Protein AF-A0A9D7XC35-F1 (afdb_monomer_lite)

pLDDT: mean 87.26, std 17.94, range [35.0, 98.69]

Foldseek 3Di:
DDDDDDDDDDDDDDDPDPPPPPPPDPPDDALCQQQVADHQQDDPAQLPPVAFDDDFVSQVSQASNQQQDCDDPRKGKGKDPDDKDKARDFDQDDPVDDDPQFDNVGTKIKMWAWIKIKIFHTFDDDPVGGLAQQGIKIKIQGTWIWIWGAGPVSGIHTHIDHPCIDDIDGRHGYYD

Radius of gyration: 28.06 Å; chains: 1; bounding box: 45×104×48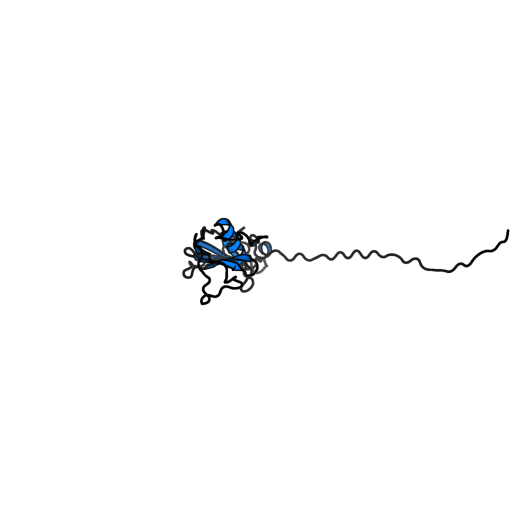 Å

Structure (mmCIF, N/CA/C/O backbone):
data_AF-A0A9D7XC35-F1
#
_entry.id   AF-A0A9D7XC35-F1
#
loop_
_atom_site.group_PDB
_atom_site.id
_atom_site.type_symbol
_atom_site.label_atom_id
_atom_site.label_alt_id
_atom_site.label_comp_id
_atom_site.label_asym_id
_atom_site.label_entity_id
_atom_site.label_seq_id
_atom_site.pdbx_PDB_ins_code
_atom_site.Cartn_x
_atom_site.Cartn_y
_atom_site.Cartn_z
_atom_site.occupancy
_atom_site.B_iso_or_equiv
_atom_site.auth_seq_id
_atom_site.auth_comp_id
_atom_site.auth_asym_id
_atom_site.auth_atom_id
_atom_site.pdbx_PDB_model_num
ATOM 1 N N . MET A 1 1 ? -20.741 87.479 -18.396 1.00 35.00 1 MET A N 1
ATOM 2 C CA . MET A 1 1 ? -19.984 88.749 -18.308 1.00 35.00 1 MET A CA 1
ATOM 3 C C . MET A 1 1 ? -18.678 88.452 -17.565 1.00 35.00 1 MET A C 1
ATOM 5 O O . MET A 1 1 ? -18.777 87.888 -16.488 1.00 35.00 1 MET A O 1
ATOM 9 N N . ARG A 1 2 ? -17.513 88.785 -18.167 1.00 36.88 2 ARG A N 1
ATOM 10 C CA . ARG A 1 2 ? -16.100 88.517 -17.751 1.00 36.88 2 ARG A CA 1
ATOM 11 C C . ARG A 1 2 ? -15.678 87.030 -17.781 1.00 36.88 2 ARG A C 1
ATOM 13 O O . ARG A 1 2 ? -16.257 86.231 -17.069 1.00 36.88 2 ARG A O 1
ATOM 20 N N . ILE A 1 3 ? -14.892 86.538 -18.751 1.00 37.41 3 ILE A N 1
ATOM 21 C CA . ILE A 1 3 ? -13.493 86.801 -19.185 1.00 37.41 3 ILE A CA 1
ATOM 22 C C . ILE A 1 3 ? -12.444 86.064 -18.322 1.00 37.41 3 ILE A C 1
ATOM 24 O O . ILE A 1 3 ? -12.382 86.270 -17.119 1.00 37.41 3 ILE A O 1
ATOM 28 N N . GLN A 1 4 ? -11.580 85.330 -19.045 1.00 36.59 4 GLN A N 1
ATOM 29 C CA . GLN A 1 4 ? -10.144 85.037 -18.851 1.00 36.59 4 GLN A CA 1
ATOM 30 C 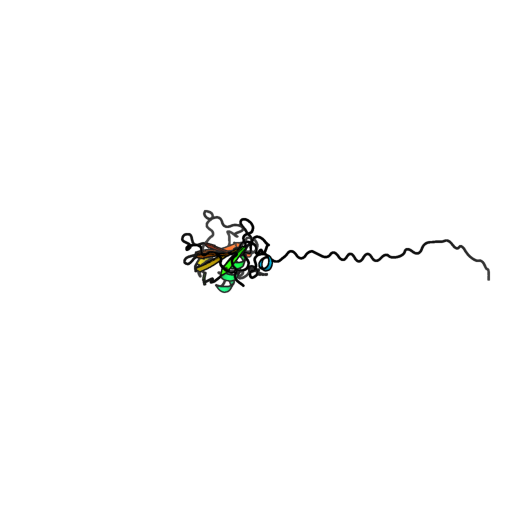C . GLN A 1 4 ? -9.681 83.587 -18.599 1.00 36.59 4 GLN A C 1
ATOM 32 O O . GLN A 1 4 ? -10.180 82.858 -17.756 1.00 36.59 4 GLN A O 1
ATOM 37 N N . ARG A 1 5 ? -8.713 83.227 -19.459 1.00 40.16 5 ARG A N 1
ATOM 38 C CA . ARG A 1 5 ? -8.031 81.954 -19.751 1.00 40.16 5 ARG A CA 1
ATOM 39 C C . ARG A 1 5 ? -6.819 81.721 -18.792 1.00 40.16 5 ARG A C 1
ATOM 41 O O . ARG A 1 5 ? -6.722 82.423 -17.796 1.00 40.16 5 ARG A O 1
ATOM 48 N N . PRO A 1 6 ? -5.808 80.894 -19.142 1.00 55.41 6 PRO A N 1
ATOM 49 C CA . PRO A 1 6 ? -5.633 79.481 -18.799 1.00 55.41 6 PRO A CA 1
ATOM 50 C C . PRO A 1 6 ? -4.345 79.245 -17.967 1.00 55.41 6 PRO A C 1
ATOM 52 O O . PRO A 1 6 ? -3.517 80.138 -17.819 1.00 55.41 6 PRO A O 1
ATOM 55 N N . ALA A 1 7 ? -4.100 78.018 -17.511 1.00 41.22 7 ALA A N 1
ATOM 56 C CA . ALA A 1 7 ? -2.742 77.578 -17.186 1.00 41.22 7 ALA A CA 1
ATOM 57 C C . ALA A 1 7 ? -2.574 76.114 -17.598 1.00 41.22 7 ALA A C 1
ATOM 59 O O . ALA A 1 7 ? -3.180 75.210 -17.030 1.00 41.22 7 ALA A O 1
ATOM 60 N N . VAL A 1 8 ? -1.782 75.923 -18.649 1.00 50.69 8 VAL A N 1
ATOM 61 C CA . VAL A 1 8 ? -1.263 74.639 -19.112 1.00 50.69 8 VAL A CA 1
ATOM 62 C C . VAL A 1 8 ? -0.073 74.272 -18.227 1.00 50.69 8 VAL A C 1
ATOM 64 O O . VAL A 1 8 ? 0.823 75.089 -18.046 1.00 50.69 8 VAL A O 1
ATOM 67 N N . CYS A 1 9 ? -0.046 73.041 -17.728 1.00 36.38 9 CYS A N 1
ATOM 68 C CA . CYS A 1 9 ? 1.167 72.331 -17.319 1.00 36.38 9 CYS A CA 1
ATOM 69 C C . CYS A 1 9 ? 0.850 70.844 -17.560 1.00 36.38 9 CYS A C 1
ATOM 71 O O . CYS A 1 9 ? -0.107 70.335 -16.988 1.00 36.38 9 CYS A O 1
ATOM 73 N N . SER A 1 10 ? 1.394 70.225 -18.617 1.00 44.09 10 SER A N 1
ATOM 74 C CA . SER A 1 10 ? 2.612 69.390 -18.542 1.00 44.09 10 SER A CA 1
ATOM 75 C C . SER A 1 10 ? 2.422 68.232 -17.550 1.00 44.09 10 SER A C 1
ATOM 77 O O . SER A 1 10 ? 2.104 68.472 -16.399 1.00 44.09 10 SER A O 1
ATOM 79 N N . LEU A 1 11 ? 2.623 66.951 -17.851 1.00 39.41 11 LEU A N 1
ATOM 80 C CA . LEU A 1 11 ? 3.492 66.265 -18.803 1.00 39.41 11 LEU A CA 1
ATOM 81 C C . LEU A 1 11 ? 3.212 64.750 -18.623 1.00 39.41 11 LEU A C 1
ATOM 83 O O . LEU A 1 11 ? 2.738 64.338 -17.568 1.00 39.41 11 LEU A O 1
ATOM 87 N N . LEU A 1 12 ? 3.632 63.947 -19.605 1.00 47.06 12 LEU A N 1
ATOM 88 C CA . LEU A 1 12 ? 3.982 62.517 -19.494 1.00 47.06 12 LEU A CA 1
ATOM 89 C C . LEU A 1 12 ? 2.828 61.504 -19.410 1.00 47.06 12 LEU A C 1
ATOM 91 O O . LEU A 1 12 ? 2.394 61.069 -18.347 1.00 47.06 12 LEU A O 1
ATOM 95 N N . GLY A 1 13 ? 2.433 61.026 -20.593 1.00 44.50 13 GLY A N 1
ATOM 96 C CA . GLY A 1 13 ? 1.793 59.726 -20.744 1.00 44.50 13 GLY A CA 1
ATOM 97 C C . GLY A 1 13 ? 2.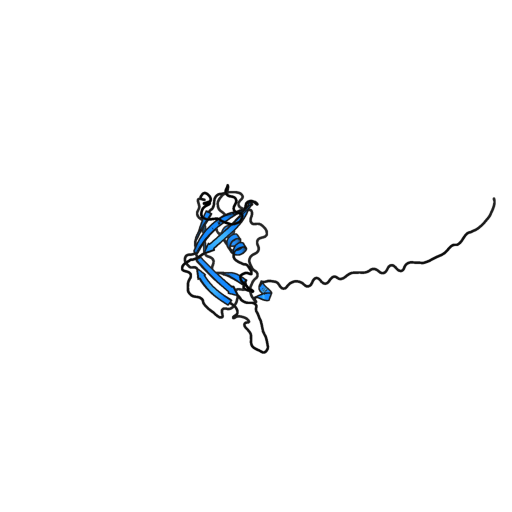762 58.611 -20.348 1.00 44.50 13 GLY A C 1
ATOM 98 O O . GLY A 1 13 ? 3.809 58.438 -20.971 1.00 44.50 13 GLY A O 1
ATOM 99 N N . LEU A 1 14 ? 2.407 57.858 -19.307 1.00 44.78 14 LEU A N 1
ATOM 100 C CA . LEU A 1 14 ? 3.035 56.579 -19.002 1.00 44.78 14 LEU A CA 1
ATOM 101 C C . LEU A 1 14 ? 2.530 55.526 -19.998 1.00 44.78 14 LEU A C 1
ATOM 103 O O . LEU A 1 14 ? 1.343 55.201 -20.024 1.00 44.78 14 LEU A O 1
ATOM 107 N N . CYS A 1 15 ? 3.449 54.961 -20.782 1.00 41.91 15 CYS A N 1
ATOM 108 C CA . CYS A 1 15 ? 3.265 53.666 -21.431 1.00 41.91 15 CYS A CA 1
ATOM 109 C C . CYS A 1 15 ? 2.984 52.604 -20.358 1.00 41.91 15 CYS A C 1
ATOM 111 O O . CYS A 1 15 ? 3.880 52.236 -19.598 1.00 41.91 15 CYS A O 1
ATOM 113 N N . ALA A 1 16 ? 1.757 52.090 -20.307 1.00 48.81 16 ALA A N 1
ATOM 114 C CA . ALA A 1 16 ? 1.436 50.897 -19.537 1.00 48.81 16 ALA A CA 1
ATOM 115 C C . ALA A 1 16 ? 2.013 49.666 -20.260 1.00 48.81 16 ALA A C 1
ATOM 117 O O . ALA A 1 16 ? 1.400 49.114 -21.171 1.00 48.81 16 ALA A O 1
ATOM 118 N N . LEU A 1 17 ? 3.222 49.253 -19.874 1.00 50.34 17 LEU A N 1
ATOM 119 C CA . LEU A 1 17 ? 3.772 47.942 -20.215 1.00 50.34 17 LEU A CA 1
ATOM 120 C C . LEU A 1 17 ? 3.027 46.885 -19.392 1.00 50.34 17 LEU A C 1
ATOM 122 O O . LEU A 1 17 ? 3.293 46.702 -18.205 1.00 50.34 17 LEU A O 1
ATOM 126 N N . ALA A 1 18 ? 2.075 46.201 -20.024 1.00 52.66 18 ALA A N 1
ATOM 127 C CA . ALA A 1 18 ? 1.474 44.997 -19.473 1.00 52.66 18 ALA A CA 1
ATOM 128 C C . ALA A 1 18 ? 2.535 43.883 -19.443 1.00 52.66 18 ALA A C 1
ATOM 130 O O . ALA A 1 18 ? 2.824 43.247 -20.454 1.00 52.66 18 ALA A O 1
ATOM 131 N N . LEU A 1 19 ? 3.142 43.668 -18.277 1.00 51.78 19 LEU A N 1
ATOM 132 C CA . LEU A 1 19 ? 3.976 42.502 -17.995 1.00 51.78 19 LEU A CA 1
ATOM 133 C C . LEU A 1 19 ? 3.061 41.286 -17.805 1.00 51.78 19 LEU A C 1
ATOM 135 O O . LEU A 1 19 ? 2.628 40.984 -16.697 1.00 51.78 19 LEU A O 1
ATOM 139 N N . THR A 1 20 ? 2.748 40.575 -18.887 1.00 55.75 20 THR A N 1
ATOM 140 C CA . THR A 1 20 ? 2.222 39.209 -18.786 1.00 55.75 20 THR A CA 1
ATOM 141 C C . THR A 1 20 ? 3.375 38.277 -18.436 1.00 55.75 20 THR A C 1
ATOM 143 O O . THR A 1 20 ? 4.114 37.822 -19.309 1.00 55.75 20 THR A O 1
ATOM 146 N N . SER A 1 21 ? 3.560 38.010 -17.147 1.00 53.38 21 SER A N 1
ATOM 147 C CA . SER A 1 21 ? 4.470 36.972 -16.669 1.00 53.38 21 SER A CA 1
ATOM 148 C C . SER A 1 21 ? 3.883 35.594 -16.997 1.00 53.38 21 SER A C 1
ATOM 150 O O . SER A 1 21 ? 3.091 35.055 -16.227 1.00 53.38 21 SER A O 1
ATOM 152 N N . LEU A 1 22 ? 4.257 35.005 -18.138 1.00 54.75 22 LEU A N 1
ATOM 153 C CA . LEU A 1 22 ? 4.104 33.563 -18.351 1.00 54.75 22 LEU A CA 1
ATOM 154 C C . LEU A 1 22 ? 5.162 32.852 -17.499 1.00 54.75 22 LEU A C 1
ATOM 156 O O . LEU A 1 22 ? 6.280 32.603 -17.944 1.00 54.75 22 LEU A O 1
ATOM 160 N N . ALA A 1 23 ? 4.818 32.542 -16.252 1.00 53.91 23 ALA A N 1
ATOM 161 C CA . ALA A 1 23 ? 5.549 31.539 -15.497 1.00 53.91 23 ALA A CA 1
ATOM 162 C C . ALA A 1 23 ? 5.176 30.166 -16.075 1.00 53.91 23 ALA A C 1
ATOM 164 O O . ALA A 1 23 ? 4.116 29.620 -15.773 1.00 53.91 23 ALA A O 1
ATOM 165 N N . ALA A 1 24 ? 6.028 29.623 -16.945 1.00 54.50 24 ALA A N 1
ATOM 166 C CA . ALA A 1 24 ? 5.975 28.212 -17.292 1.00 54.50 24 ALA A CA 1
ATOM 167 C C . ALA A 1 24 ? 6.357 27.419 -16.035 1.00 54.50 24 ALA A C 1
ATOM 169 O O . ALA A 1 24 ? 7.533 27.308 -15.693 1.00 54.50 24 ALA A O 1
ATOM 170 N N . ALA A 1 25 ? 5.363 26.915 -15.304 1.00 54.91 25 ALA A N 1
ATOM 171 C CA . ALA A 1 25 ? 5.614 25.903 -14.294 1.00 54.91 25 ALA A CA 1
ATOM 172 C C . ALA A 1 25 ? 6.153 24.667 -15.025 1.00 54.91 25 ALA A C 1
ATOM 174 O O . ALA A 1 25 ? 5.434 24.056 -15.815 1.00 54.91 25 ALA A O 1
ATOM 175 N N . ALA A 1 26 ? 7.423 24.324 -14.801 1.00 52.75 26 ALA A N 1
ATOM 176 C CA . ALA A 1 26 ? 7.928 23.008 -15.157 1.00 52.75 26 ALA A CA 1
ATOM 177 C C . ALA A 1 26 ? 7.045 21.990 -14.426 1.00 52.75 26 ALA A C 1
ATOM 179 O O . ALA A 1 26 ? 7.043 21.935 -13.196 1.00 52.75 26 ALA A O 1
ATOM 180 N N . GLN A 1 27 ? 6.223 21.255 -15.172 1.00 56.62 27 GLN A N 1
ATOM 181 C CA . GLN A 1 27 ? 5.453 20.156 -14.612 1.00 56.62 27 GLN A CA 1
ATOM 182 C C . GLN A 1 27 ? 6.477 19.108 -14.185 1.00 56.62 27 GLN A C 1
ATOM 184 O O . GLN A 1 27 ? 7.218 18.596 -15.022 1.00 56.62 27 GLN A O 1
ATOM 189 N N . ALA A 1 28 ? 6.585 18.858 -12.879 1.00 69.69 28 ALA A N 1
ATOM 190 C CA . ALA A 1 28 ? 7.359 17.726 -12.400 1.00 69.69 28 ALA A CA 1
ATOM 191 C C . ALA A 1 28 ? 6.800 16.467 -13.072 1.00 69.69 28 ALA A C 1
ATOM 193 O O . ALA A 1 28 ? 5.583 16.273 -13.104 1.00 69.69 28 ALA A O 1
ATOM 194 N N . GLU A 1 29 ? 7.685 15.660 -13.649 1.00 83.50 29 GLU A N 1
ATOM 195 C CA . GLU A 1 29 ? 7.311 14.387 -14.250 1.00 83.50 29 GLU A CA 1
ATOM 196 C C . GLU A 1 29 ? 6.600 13.519 -13.202 1.00 83.50 29 GLU A C 1
ATOM 198 O O . GLU A 1 29 ? 7.010 13.475 -12.037 1.00 83.50 29 GLU A O 1
ATOM 203 N N . SER A 1 30 ? 5.495 12.882 -13.595 1.00 92.44 30 SER A N 1
ATOM 204 C CA . SER A 1 30 ? 4.725 12.034 -12.690 1.00 92.44 30 SER A CA 1
ATOM 205 C C . SER A 1 30 ? 5.512 10.774 -12.315 1.00 92.44 30 SER A C 1
ATOM 207 O O . SER A 1 30 ? 6.478 10.401 -12.987 1.00 92.44 30 SER A O 1
ATOM 209 N N . LEU A 1 31 ? 5.124 10.104 -11.224 1.00 93.81 31 LEU A N 1
ATOM 210 C CA . LEU A 1 31 ? 5.843 8.905 -10.788 1.00 93.81 31 LEU A CA 1
ATOM 211 C C . LEU A 1 31 ? 5.689 7.781 -11.816 1.00 93.81 31 LEU A C 1
ATOM 213 O O . LEU A 1 31 ? 6.675 7.136 -12.154 1.00 93.81 31 LEU A O 1
ATOM 217 N N . GLY A 1 32 ? 4.501 7.589 -12.384 1.00 94.75 32 GLY A N 1
ATOM 218 C CA . GLY A 1 32 ? 4.302 6.610 -13.452 1.00 94.75 32 GLY A CA 1
ATOM 219 C C . GLY A 1 32 ? 5.242 6.843 -14.637 1.00 94.75 32 GLY A C 1
ATOM 220 O O . GLY A 1 32 ? 5.948 5.927 -15.054 1.00 94.75 32 GLY A O 1
ATOM 221 N N . ALA A 1 33 ? 5.357 8.087 -15.112 1.00 95.12 33 ALA A N 1
ATOM 222 C CA . ALA A 1 33 ? 6.256 8.433 -16.215 1.00 95.12 33 ALA A CA 1
ATOM 223 C C . ALA A 1 33 ? 7.736 8.168 -15.874 1.00 95.12 33 ALA A C 1
ATOM 225 O O . ALA A 1 33 ? 8.409 7.433 -16.600 1.00 95.12 33 ALA A O 1
ATOM 226 N N . LYS A 1 34 ? 8.201 8.640 -14.708 1.00 94.88 34 LYS A N 1
ATOM 227 C CA . LYS A 1 34 ? 9.586 8.457 -14.236 1.00 94.88 34 LYS A CA 1
ATOM 228 C C . L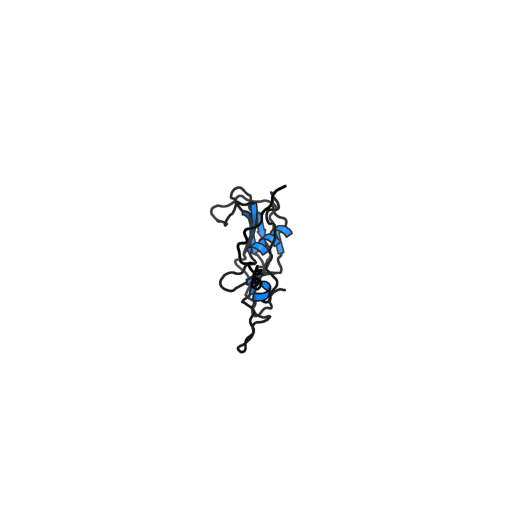YS A 1 34 ? 10.011 6.985 -14.156 1.00 94.88 34 LYS A C 1
ATOM 230 O O . LYS A 1 34 ? 11.188 6.662 -14.337 1.00 94.88 34 LYS A O 1
ATOM 235 N N . TYR A 1 35 ? 9.078 6.093 -13.836 1.00 96.00 35 TYR A N 1
ATOM 236 C CA . TYR A 1 35 ? 9.339 4.666 -13.630 1.00 96.00 35 TYR A CA 1
ATOM 237 C C . TYR A 1 35 ? 8.836 3.777 -14.779 1.00 96.00 35 TYR A C 1
ATOM 239 O O . TYR A 1 35 ? 9.049 2.565 -14.739 1.00 96.00 35 TYR A O 1
ATOM 247 N N . GLY A 1 36 ? 8.212 4.347 -15.815 1.00 95.56 36 GLY A N 1
ATOM 248 C CA . GLY A 1 36 ? 7.610 3.588 -16.915 1.00 95.56 36 GLY A CA 1
ATOM 249 C C . GLY A 1 36 ? 6.445 2.692 -16.475 1.00 95.56 36 GLY A C 1
ATOM 250 O O . GLY A 1 36 ? 6.253 1.625 -17.056 1.00 95.56 36 GLY A O 1
ATOM 251 N N . SER A 1 37 ? 5.711 3.091 -15.435 1.00 96.69 37 SER A N 1
ATOM 252 C CA . SER A 1 37 ? 4.621 2.337 -14.807 1.00 96.69 37 SER A CA 1
ATOM 253 C C . SER A 1 37 ? 3.308 3.120 -14.803 1.00 96.69 37 SER A C 1
ATOM 255 O O . SER A 1 37 ? 3.266 4.307 -15.134 1.00 96.69 37 SER A O 1
ATOM 257 N N . ARG A 1 38 ? 2.234 2.494 -14.317 1.00 96.75 38 ARG A N 1
ATOM 258 C CA . ARG A 1 38 ? 1.063 3.235 -13.838 1.00 96.75 38 ARG A CA 1
ATOM 259 C C . ARG A 1 38 ? 1.412 4.154 -12.674 1.00 96.75 38 ARG A C 1
ATOM 261 O O . ARG A 1 38 ? 2.408 3.954 -11.969 1.00 96.75 38 ARG A O 1
ATOM 268 N N . GLU A 1 39 ? 0.536 5.123 -12.431 1.00 96.12 39 GLU A N 1
ATOM 269 C CA . GLU A 1 39 ? 0.616 5.943 -11.230 1.00 96.12 39 GLU A CA 1
ATOM 270 C C . GLU A 1 39 ? 0.310 5.119 -9.971 1.00 96.12 39 GLU A C 1
ATOM 272 O O . GLU A 1 39 ? -0.550 4.225 -9.984 1.00 96.12 39 GLU A O 1
ATOM 277 N N . PRO A 1 40 ? 0.965 5.450 -8.849 1.00 95.81 40 PRO A N 1
ATOM 278 C CA . PRO A 1 40 ? 0.530 4.998 -7.544 1.00 95.81 40 PRO A CA 1
ATOM 279 C C . PRO A 1 40 ? -0.911 5.404 -7.257 1.00 95.81 40 PRO A C 1
ATOM 281 O O . PRO A 1 40 ? -1.366 6.492 -7.614 1.00 95.81 40 PRO A O 1
ATOM 284 N N . THR A 1 41 ? -1.606 4.565 -6.511 1.00 94.75 41 THR A N 1
ATOM 285 C CA . THR A 1 41 ? -2.970 4.823 -6.075 1.00 94.75 41 THR A CA 1
ATOM 286 C C . THR A 1 41 ? -2.987 6.043 -5.160 1.00 94.75 41 THR A C 1
ATOM 288 O O . THR A 1 41 ? -2.278 6.121 -4.149 1.00 94.75 41 THR A O 1
ATOM 291 N N . ARG A 1 42 ? -3.819 7.020 -5.517 1.00 88.56 42 ARG A N 1
ATOM 292 C CA . ARG A 1 42 ? -4.087 8.223 -4.728 1.00 88.56 42 ARG A CA 1
ATOM 293 C C . ARG A 1 42 ? -5.597 8.334 -4.559 1.00 88.56 42 ARG A C 1
ATOM 295 O O . ARG A 1 42 ? -6.315 8.561 -5.524 1.00 88.56 42 ARG A O 1
ATOM 302 N N . CYS A 1 43 ? -6.078 8.146 -3.334 1.00 77.75 43 CYS A N 1
ATOM 303 C CA . CYS A 1 43 ? -7.479 8.388 -2.990 1.00 77.75 43 CYS A CA 1
ATOM 304 C C . CYS A 1 43 ? -7.626 9.821 -2.472 1.00 77.75 43 CYS A C 1
ATOM 306 O O . CYS A 1 43 ? -6.786 10.264 -1.687 1.00 77.75 43 CYS A O 1
ATOM 308 N N . ALA A 1 44 ? -8.676 10.528 -2.904 1.00 72.25 44 ALA A N 1
ATOM 309 C CA . ALA A 1 44 ? -8.966 11.884 -2.434 1.00 72.25 44 ALA A CA 1
ATOM 310 C C . ALA A 1 44 ? -9.522 11.900 -1.001 1.00 72.25 44 ALA A C 1
ATOM 312 O O . ALA A 1 44 ? -9.259 12.844 -0.264 1.00 72.25 44 ALA A O 1
ATOM 313 N N . ASP A 1 45 ? -10.243 10.847 -0.609 1.00 87.25 45 ASP A N 1
ATOM 314 C CA . ASP A 1 45 ? -10.834 10.702 0.718 1.00 87.25 45 ASP A CA 1
ATOM 315 C C . ASP A 1 45 ? -10.510 9.319 1.290 1.00 87.25 45 ASP A C 1
ATOM 317 O O . ASP A 1 45 ? -10.641 8.291 0.615 1.00 87.25 45 ASP A O 1
ATOM 321 N N . THR A 1 46 ? -10.048 9.312 2.534 1.00 93.62 46 THR A N 1
ATOM 322 C CA . THR A 1 46 ? -9.760 8.108 3.309 1.00 93.62 46 THR A CA 1
ATOM 323 C C . THR A 1 46 ? -10.451 8.113 4.661 1.00 93.62 46 THR A C 1
ATOM 325 O O . THR A 1 46 ? -10.055 7.358 5.530 1.00 93.62 46 THR A O 1
ATOM 328 N N . SER A 1 47 ? -11.457 8.954 4.879 1.00 95.12 47 SER A N 1
ATOM 329 C CA . SER A 1 47 ? -12.102 9.108 6.187 1.00 95.12 47 SER A CA 1
ATOM 330 C C . SER A 1 47 ? -13.198 8.069 6.468 1.00 95.12 47 SER A C 1
ATOM 332 O O . SER A 1 47 ? -13.510 7.768 7.632 1.00 95.12 47 SER A O 1
ATOM 334 N N . ASP A 1 48 ? -13.743 7.472 5.406 1.00 95.19 48 ASP A N 1
ATOM 335 C CA . ASP A 1 48 ? -14.816 6.488 5.481 1.00 95.19 48 ASP A CA 1
ATOM 336 C C . ASP A 1 48 ? -14.326 5.044 5.691 1.00 95.19 48 ASP A C 1
ATOM 338 O O . ASP A 1 48 ? -13.292 4.646 5.172 1.00 95.19 48 ASP A O 1
ATOM 342 N N . PRO A 1 49 ? -15.081 4.206 6.416 1.00 95.25 49 PRO A N 1
ATOM 343 C CA . PRO A 1 49 ? -16.273 4.567 7.166 1.00 95.25 49 PRO A CA 1
ATOM 344 C C . PRO A 1 49 ? -15.916 5.349 8.439 1.00 95.25 49 PRO A C 1
ATOM 346 O O . PRO A 1 49 ? -14.856 5.163 9.050 1.00 95.25 49 PRO A O 1
ATOM 349 N N . ALA A 1 50 ? -16.836 6.211 8.881 1.00 93.88 50 ALA A N 1
ATOM 350 C CA . ALA A 1 50 ? -16.694 6.953 10.132 1.00 93.88 50 ALA A CA 1
ATOM 351 C C . ALA A 1 50 ? -16.513 6.024 11.351 1.00 93.88 50 ALA A C 1
ATOM 353 O O . ALA A 1 50 ? -15.736 6.341 12.254 1.00 93.88 50 ALA A O 1
ATOM 354 N N . SER A 1 51 ? -17.180 4.868 11.349 1.00 90.62 51 SER A N 1
ATOM 355 C CA . SER A 1 51 ? -17.113 3.843 12.390 1.00 90.62 51 SER A CA 1
ATOM 356 C C . SER A 1 51 ? -17.205 2.437 11.792 1.00 90.62 51 SER A C 1
ATOM 358 O O . SER A 1 51 ? -17.728 2.242 10.697 1.00 90.62 51 SER A O 1
ATOM 360 N N . GLY A 1 52 ? -16.714 1.442 12.533 1.00 94.31 52 GLY A N 1
ATOM 361 C CA . GLY A 1 52 ? -16.672 0.057 12.063 1.00 94.31 52 GLY A CA 1
ATOM 362 C C . GLY A 1 52 ? -15.487 -0.233 11.139 1.00 94.31 52 GLY A C 1
ATOM 363 O O . GLY A 1 52 ? -14.604 0.601 10.958 1.00 94.31 52 GLY A O 1
ATOM 364 N N . ALA A 1 53 ? -15.447 -1.462 10.622 1.00 96.44 53 ALA A N 1
ATOM 365 C CA . ALA A 1 53 ? -14.389 -1.905 9.720 1.00 96.44 53 ALA A CA 1
ATOM 366 C C . ALA A 1 53 ? -14.569 -1.272 8.332 1.00 96.44 53 ALA A C 1
ATOM 368 O O . ALA A 1 53 ? -15.711 -1.219 7.864 1.00 96.44 53 ALA A O 1
ATOM 369 N N . PRO A 1 54 ? -13.488 -0.874 7.634 1.00 97.25 54 PRO A N 1
ATOM 370 C CA . PRO A 1 54 ? -13.576 -0.611 6.203 1.00 97.25 54 PRO A CA 1
ATOM 371 C C . PRO A 1 54 ? -14.012 -1.878 5.452 1.00 97.25 54 PRO A C 1
ATOM 373 O O . PRO A 1 54 ? -13.691 -2.999 5.861 1.00 97.25 54 PRO A O 1
ATOM 376 N N . SER A 1 55 ? -14.732 -1.706 4.340 1.00 97.62 55 SER A N 1
ATOM 377 C CA . SER A 1 55 ? -14.997 -2.803 3.405 1.00 97.62 55 SER A CA 1
ATOM 378 C C . SER A 1 55 ? -13.686 -3.338 2.817 1.00 97.62 55 SER A C 1
ATOM 380 O O . SER A 1 55 ? -12.638 -2.695 2.913 1.00 97.62 55 SER A O 1
ATOM 382 N N . VAL A 1 56 ? -13.731 -4.511 2.182 1.00 98.06 56 VAL A N 1
ATOM 383 C CA . VAL A 1 56 ? -12.552 -5.071 1.502 1.00 98.06 56 VAL A CA 1
ATOM 384 C C . VAL A 1 56 ? -12.045 -4.103 0.430 1.00 98.06 56 VAL A C 1
ATOM 386 O O . VAL A 1 56 ? -10.851 -3.835 0.362 1.00 98.06 56 VAL A O 1
ATOM 389 N N . GLU A 1 57 ? -12.948 -3.502 -0.341 1.00 96.56 57 GLU A N 1
ATOM 390 C CA . GLU A 1 57 ? -12.623 -2.537 -1.392 1.00 96.56 57 GLU A CA 1
ATOM 391 C C . GLU A 1 57 ? -11.978 -1.273 -0.814 1.00 96.56 57 GLU A C 1
ATOM 393 O O . GLU A 1 57 ? -10.951 -0.821 -1.321 1.00 96.56 57 GLU A O 1
ATOM 398 N N . GLN A 1 58 ? -12.536 -0.728 0.272 1.00 96.88 58 GLN A N 1
ATOM 399 C CA . GLN A 1 58 ? -11.966 0.432 0.966 1.00 96.88 58 GLN A CA 1
ATOM 400 C C . GLN A 1 58 ? -10.570 0.115 1.512 1.00 96.88 58 GLN A C 1
ATOM 402 O O . GLN A 1 58 ? -9.614 0.844 1.250 1.00 96.88 58 GLN A O 1
ATOM 407 N N . ALA A 1 59 ? -10.424 -1.012 2.209 1.00 97.56 59 ALA A N 1
ATOM 408 C CA . ALA A 1 59 ? -9.154 -1.435 2.783 1.00 97.56 59 ALA A CA 1
ATOM 409 C C . ALA A 1 59 ? -8.083 -1.684 1.707 1.00 97.56 59 ALA A C 1
ATOM 411 O O . ALA A 1 59 ? -6.931 -1.304 1.906 1.00 97.56 59 ALA A O 1
ATOM 412 N N . SER A 1 60 ? -8.448 -2.239 0.545 1.00 97.50 60 SER A N 1
ATOM 413 C CA . SER A 1 60 ? -7.536 -2.392 -0.595 1.00 97.50 60 SER A CA 1
ATOM 414 C C . SER A 1 60 ? -7.036 -1.046 -1.122 1.00 97.50 60 SER A C 1
ATOM 416 O O . SER A 1 60 ? -5.846 -0.902 -1.402 1.00 97.50 60 SER A O 1
ATOM 418 N N . GLN A 1 61 ? -7.914 -0.044 -1.222 1.00 96.81 61 GLN A N 1
ATOM 419 C CA . GLN A 1 61 ? -7.539 1.306 -1.651 1.00 96.81 61 GLN A CA 1
ATOM 420 C C . GLN A 1 61 ? -6.621 1.998 -0.635 1.00 96.81 61 GLN A C 1
ATOM 422 O O . GLN A 1 61 ? -5.613 2.599 -1.014 1.00 96.81 61 GLN A O 1
ATOM 427 N N . TYR A 1 62 ? -6.920 1.871 0.659 1.00 97.06 62 TYR A N 1
ATOM 428 C CA . TYR A 1 62 ? -6.095 2.441 1.727 1.00 97.06 62 TYR A CA 1
ATOM 429 C C . TYR A 1 62 ? -4.734 1.756 1.813 1.00 97.06 62 TYR A C 1
ATOM 431 O O . TYR A 1 62 ? -3.721 2.441 1.932 1.00 97.06 62 TYR A O 1
ATOM 439 N N . LEU A 1 63 ? -4.688 0.432 1.646 1.00 97.44 63 LEU A N 1
ATOM 440 C CA . LEU A 1 63 ? -3.444 -0.331 1.588 1.00 97.44 63 LEU A CA 1
ATOM 441 C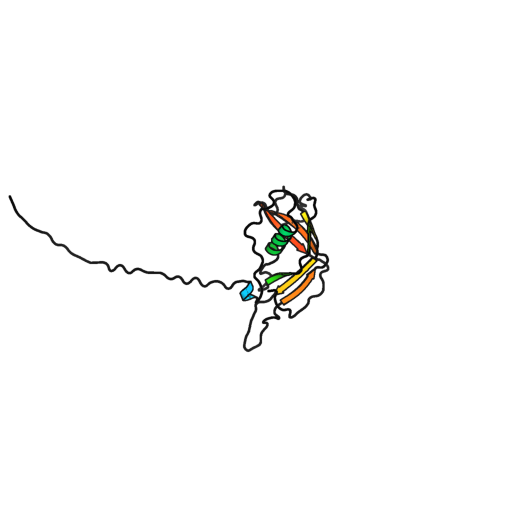 C . LEU A 1 63 ? -2.565 0.136 0.425 1.00 97.44 63 LEU A C 1
ATOM 443 O O . LEU A 1 63 ? -1.398 0.465 0.635 1.00 97.44 63 LEU A O 1
ATOM 447 N N . LYS A 1 64 ? -3.131 0.226 -0.787 1.00 97.00 64 LYS A N 1
ATOM 448 C CA . LYS A 1 64 ? -2.406 0.737 -1.954 1.00 97.00 64 LYS A CA 1
ATOM 449 C C . LYS A 1 64 ? -1.935 2.170 -1.729 1.00 97.00 64 LYS A C 1
ATOM 451 O O . LYS A 1 64 ? -0.769 2.458 -1.941 1.00 97.00 64 LYS A O 1
ATOM 456 N N . ARG A 1 65 ? -2.774 3.071 -1.218 1.00 95.12 65 ARG A N 1
ATOM 457 C CA . ARG A 1 65 ? -2.351 4.451 -0.924 1.00 95.12 65 ARG A CA 1
ATOM 458 C C . ARG A 1 65 ? -1.169 4.505 0.051 1.00 95.12 65 ARG A C 1
ATOM 460 O O . ARG A 1 65 ? -0.260 5.306 -0.153 1.00 95.12 65 ARG A O 1
ATOM 467 N N . THR A 1 66 ? -1.194 3.692 1.105 1.00 94.81 66 THR A N 1
ATOM 468 C CA . THR A 1 66 ? -0.146 3.674 2.134 1.00 94.81 66 THR A CA 1
ATOM 469 C C . THR A 1 66 ? 1.149 3.033 1.632 1.00 94.81 66 THR A C 1
ATOM 471 O O . THR A 1 66 ? 2.228 3.489 2.002 1.00 94.81 66 THR A O 1
ATOM 474 N N . MET A 1 67 ? 1.062 1.986 0.808 1.00 96.00 67 MET A N 1
ATOM 475 C CA . MET A 1 67 ? 2.223 1.188 0.396 1.00 96.00 67 MET A CA 1
ATOM 476 C C . MET A 1 67 ? 2.775 1.553 -0.989 1.00 96.00 67 MET A C 1
ATOM 478 O O . MET A 1 67 ? 3.943 1.283 -1.259 1.00 96.00 67 MET A O 1
ATOM 482 N N . GLU A 1 68 ? 1.978 2.176 -1.859 1.00 97.19 68 GLU A N 1
ATOM 483 C CA . GLU A 1 68 ? 2.408 2.614 -3.189 1.00 97.19 68 GLU A CA 1
ATOM 484 C C . GLU A 1 68 ? 3.085 3.986 -3.116 1.00 97.19 68 GLU A C 1
ATOM 486 O O . GLU A 1 68 ? 2.479 5.051 -3.309 1.00 97.19 68 GLU A O 1
ATOM 491 N N . ILE A 1 69 ? 4.372 3.952 -2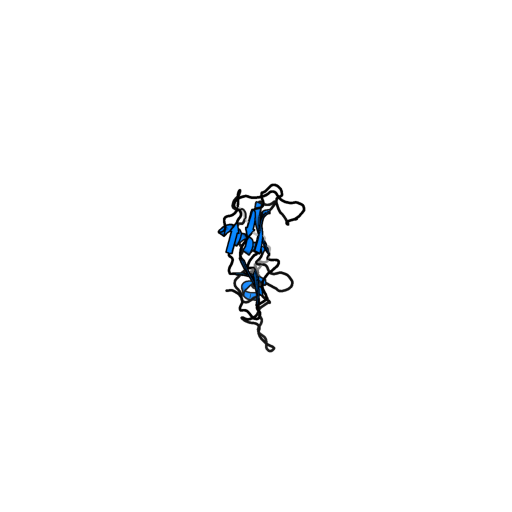.790 1.00 94.94 69 ILE A N 1
ATOM 492 C CA . ILE A 1 69 ? 5.197 5.127 -2.528 1.00 94.94 69 ILE A CA 1
ATOM 493 C C . ILE A 1 69 ? 6.499 5.068 -3.319 1.00 94.94 69 ILE A C 1
ATOM 495 O O . ILE A 1 69 ? 6.999 3.997 -3.656 1.00 94.94 69 ILE A O 1
ATOM 499 N N . GLU A 1 70 ? 7.083 6.235 -3.562 1.00 94.88 70 GLU A N 1
ATOM 500 C CA . GLU A 1 70 ? 8.507 6.328 -3.867 1.00 94.88 70 GLU A CA 1
ATOM 501 C C . GLU A 1 70 ? 9.278 6.345 -2.536 1.00 94.88 70 GLU A C 1
ATOM 503 O O . GLU A 1 70 ? 9.020 7.198 -1.684 1.00 94.88 70 GLU A O 1
ATOM 508 N N . GLY A 1 71 ? 10.189 5.393 -2.313 1.00 87.25 71 GLY A N 1
ATOM 509 C CA . GLY A 1 71 ? 10.905 5.257 -1.040 1.00 87.25 71 GLY A CA 1
ATOM 510 C C . GLY A 1 71 ? 12.194 4.434 -1.135 1.00 87.25 71 GLY A C 1
ATOM 511 O O . GLY A 1 71 ? 12.369 3.632 -2.043 1.00 87.25 71 GLY A O 1
ATOM 512 N N . GLY A 1 72 ? 13.117 4.609 -0.180 1.00 69.19 72 GLY A N 1
ATOM 513 C CA . GLY A 1 72 ? 14.366 3.832 -0.122 1.00 69.19 72 GLY A CA 1
ATOM 514 C C . GLY A 1 72 ? 15.261 4.001 -1.360 1.00 69.19 72 GLY A C 1
ATOM 515 O O . GLY A 1 72 ? 15.475 3.054 -2.114 1.00 69.19 72 GLY A O 1
ATOM 516 N N . GLY A 1 73 ? 15.791 5.210 -1.574 1.00 79.50 73 GLY A N 1
ATOM 517 C CA . GLY A 1 73 ? 16.463 5.571 -2.830 1.00 79.50 73 GLY A CA 1
ATOM 518 C C . GLY A 1 73 ? 15.450 5.868 -3.945 1.00 79.50 73 GLY A C 1
ATOM 519 O O . GLY A 1 73 ? 14.286 6.130 -3.640 1.00 79.50 73 GLY A O 1
ATOM 520 N N . PRO A 1 74 ? 15.851 5.855 -5.229 1.00 87.50 74 PRO A N 1
ATOM 521 C CA . PRO A 1 74 ? 14.927 6.077 -6.335 1.00 87.50 74 PRO A CA 1
ATOM 522 C C . PRO A 1 74 ? 14.170 4.777 -6.656 1.00 87.50 74 PRO A C 1
ATOM 524 O O . PRO A 1 74 ? 14.335 4.226 -7.737 1.00 87.50 74 PRO A O 1
ATOM 527 N N . SER A 1 75 ? 13.412 4.235 -5.699 1.00 94.56 75 SER A N 1
ATOM 528 C CA . SER A 1 75 ? 12.563 3.061 -5.935 1.00 94.56 75 SER A CA 1
ATOM 529 C C . SER A 1 75 ? 11.094 3.426 -5.806 1.00 94.56 75 SER A C 1
ATOM 531 O O . SER A 1 75 ? 10.693 4.030 -4.811 1.00 94.56 75 SER A O 1
ATOM 533 N N . LEU A 1 76 ? 10.290 3.003 -6.777 1.00 97.38 76 LEU A N 1
ATOM 534 C CA . LEU A 1 76 ? 8.837 3.048 -6.706 1.00 97.38 76 LEU A CA 1
ATOM 535 C C . LEU A 1 76 ? 8.285 1.680 -6.307 1.00 97.38 76 LEU A C 1
ATOM 537 O O . LEU A 1 76 ? 8.621 0.675 -6.934 1.00 97.38 76 LEU A O 1
ATOM 541 N N . TYR A 1 77 ? 7.419 1.653 -5.297 1.00 97.62 77 TYR A N 1
ATOM 542 C CA . TYR A 1 77 ? 6.701 0.455 -4.879 1.00 97.62 77 TYR A CA 1
ATOM 543 C C . TYR A 1 77 ? 5.265 0.482 -5.395 1.00 97.62 77 TYR A C 1
ATOM 545 O O . TYR A 1 77 ? 4.589 1.501 -5.262 1.00 97.62 77 TYR A O 1
ATOM 553 N N . LEU A 1 78 ? 4.795 -0.626 -5.970 1.00 98.19 78 LEU A N 1
ATOM 554 C CA . LEU A 1 78 ? 3.424 -0.791 -6.472 1.00 98.19 78 LEU A CA 1
ATOM 555 C C . LEU A 1 78 ? 2.870 -2.159 -6.057 1.00 98.19 78 LEU A C 1
ATOM 557 O O . LEU A 1 78 ? 3.622 -3.132 -6.001 1.00 98.19 78 LEU A O 1
ATOM 561 N N . LEU A 1 79 ? 1.570 -2.240 -5.759 1.00 98.25 79 LEU A N 1
ATOM 562 C CA . LEU A 1 79 ? 0.911 -3.494 -5.388 1.00 98.25 79 LEU A CA 1
ATOM 563 C C . LEU A 1 79 ? 0.031 -4.007 -6.530 1.00 98.25 79 LEU A C 1
ATOM 565 O O . LEU A 1 79 ? -0.928 -3.343 -6.935 1.00 98.25 79 LEU A O 1
ATOM 569 N N . GLU A 1 80 ? 0.304 -5.230 -6.968 1.00 97.94 80 GLU A N 1
ATOM 570 C CA . GLU A 1 80 ? -0.519 -5.982 -7.915 1.00 97.94 80 GLU A CA 1
ATOM 571 C C . GLU A 1 80 ? -1.063 -7.263 -7.282 1.00 97.94 80 GLU A C 1
ATOM 573 O O . GLU A 1 80 ? -0.633 -7.663 -6.197 1.00 97.94 80 GLU A O 1
ATOM 578 N N . ASP A 1 81 ? -2.044 -7.877 -7.948 1.00 97.31 81 ASP A N 1
ATOM 579 C CA . ASP A 1 81 ? -2.650 -9.156 -7.553 1.00 97.31 81 ASP A CA 1
ATOM 580 C C . ASP A 1 81 ? -3.091 -9.194 -6.078 1.00 97.31 81 ASP A C 1
ATOM 582 O O . ASP A 1 81 ? -2.867 -10.164 -5.356 1.00 97.31 81 ASP A O 1
ATOM 586 N N . LEU A 1 82 ? -3.678 -8.089 -5.606 1.00 97.94 82 LEU A N 1
ATOM 587 C CA . LEU A 1 82 ? -4.079 -7.928 -4.212 1.00 97.94 82 LEU A CA 1
ATOM 588 C C . LEU A 1 82 ? -5.359 -8.713 -3.909 1.00 97.94 82 LEU A C 1
ATOM 590 O O . LEU A 1 82 ? -6.442 -8.358 -4.377 1.00 97.94 82 LEU A O 1
ATOM 594 N N . GLU A 1 83 ? -5.248 -9.682 -3.009 1.00 98.38 83 GLU A N 1
ATOM 595 C CA . GLU A 1 83 ? -6.378 -10.333 -2.353 1.00 98.38 83 GLU A CA 1
ATOM 596 C C . GLU A 1 83 ? -6.397 -9.943 -0.877 1.00 98.38 83 GLU A C 1
ATOM 598 O O . GLU A 1 83 ? -5.375 -10.013 -0.191 1.00 98.38 83 GLU A O 1
ATOM 603 N N . LEU A 1 84 ? -7.563 -9.548 -0.360 1.00 98.25 84 LEU A N 1
ATOM 604 C CA . LEU A 1 84 ? -7.672 -9.005 0.990 1.00 98.25 84 LEU A CA 1
ATOM 605 C C . LEU A 1 84 ? -8.888 -9.549 1.740 1.00 98.25 84 LEU A C 1
ATOM 607 O O . LEU A 1 84 ? -9.981 -9.691 1.198 1.00 98.25 84 LEU A O 1
ATOM 611 N N . GLN A 1 85 ? -8.692 -9.816 3.026 1.00 98.62 85 GLN A N 1
ATOM 612 C CA . GLN A 1 85 ? -9.743 -10.091 3.996 1.00 98.62 85 GLN A CA 1
ATOM 613 C C . GLN A 1 85 ? -9.594 -9.128 5.167 1.00 98.62 85 GLN A C 1
ATOM 615 O O . GLN A 1 85 ? -8.487 -8.929 5.670 1.00 98.62 85 GLN A O 1
ATOM 620 N N . VAL A 1 86 ? -10.721 -8.593 5.633 1.00 98.62 86 VAL A N 1
ATOM 621 C CA . VAL A 1 86 ? -10.793 -7.711 6.801 1.00 98.62 86 VAL A CA 1
ATOM 622 C C . VAL A 1 86 ? -11.500 -8.444 7.933 1.00 98.62 86 VAL A C 1
ATOM 624 O O . VAL A 1 86 ? -12.562 -9.040 7.736 1.00 98.62 86 VAL A O 1
ATOM 627 N N . ALA A 1 87 ? -10.909 -8.433 9.127 1.00 98.19 87 ALA A N 1
ATOM 628 C CA . ALA A 1 87 ? -11.545 -9.001 10.303 1.00 98.19 87 ALA A CA 1
ATOM 629 C C . ALA A 1 87 ? -12.842 -8.230 10.625 1.00 98.19 87 ALA A C 1
ATOM 631 O O . ALA A 1 87 ? -12.823 -7.003 10.710 1.00 98.19 87 ALA A O 1
ATOM 632 N N . PRO A 1 88 ? -13.971 -8.915 10.881 1.00 94.06 88 PRO A N 1
ATOM 633 C CA . PRO A 1 88 ? -15.253 -8.248 11.126 1.00 94.06 88 PRO A CA 1
ATOM 634 C C . PRO A 1 88 ? -15.329 -7.568 12.501 1.00 94.06 88 PRO A C 1
ATOM 636 O O . PRO A 1 88 ? -16.248 -6.798 12.767 1.00 94.06 88 PRO A O 1
ATOM 639 N N . ARG A 1 89 ? -14.397 -7.883 13.407 1.00 96.56 89 ARG A N 1
ATOM 640 C CA . ARG A 1 89 ? -14.318 -7.309 14.751 1.00 96.56 89 ARG A CA 1
ATOM 641 C C . ARG A 1 89 ? -12.968 -6.643 14.936 1.00 96.56 89 ARG A C 1
ATOM 643 O O . ARG A 1 89 ? -11.940 -7.284 14.738 1.00 96.56 89 ARG A O 1
ATOM 650 N N . GLY A 1 90 ? -13.003 -5.383 15.348 1.00 97.00 90 GLY A N 1
ATOM 651 C CA . GLY A 1 90 ? -11.806 -4.642 15.708 1.00 97.00 90 GLY A CA 1
ATOM 652 C C . GLY A 1 90 ? -11.316 -5.008 17.106 1.00 97.00 90 GLY A C 1
ATOM 653 O O . GLY A 1 90 ? -12.089 -5.447 17.964 1.00 97.00 90 GLY A O 1
ATOM 654 N N . ARG A 1 91 ? -10.024 -4.807 17.334 1.00 96.81 91 ARG A N 1
ATOM 655 C CA . ARG A 1 91 ? -9.364 -4.947 18.634 1.00 96.81 91 ARG A CA 1
ATOM 656 C C . ARG A 1 91 ? -8.881 -3.593 19.138 1.00 96.81 91 ARG A C 1
ATOM 658 O O . ARG A 1 91 ? -8.720 -2.652 18.365 1.00 96.81 91 ARG A O 1
ATOM 665 N N . ALA A 1 92 ? -8.630 -3.509 20.440 1.00 96.88 92 ALA A N 1
ATOM 666 C CA . ALA A 1 92 ? -7.999 -2.333 21.024 1.00 96.88 92 ALA A CA 1
ATOM 667 C C . ALA A 1 92 ? -6.566 -2.156 20.494 1.00 96.88 92 ALA A C 1
ATOM 669 O O . ALA A 1 92 ? -5.884 -3.136 20.167 1.00 96.88 92 ALA A O 1
ATOM 670 N N . TYR A 1 93 ? -6.112 -0.904 20.443 1.00 95.44 93 TYR A N 1
ATOM 671 C CA . TYR A 1 93 ? -4.729 -0.592 20.115 1.00 95.44 93 TYR A CA 1
ATOM 672 C C . TYR A 1 93 ? -3.770 -1.138 21.178 1.00 95.44 93 TYR A C 1
ATOM 674 O O . TYR A 1 93 ? -3.936 -0.912 22.378 1.00 95.44 93 TYR A O 1
ATOM 682 N N . ASP A 1 94 ? -2.750 -1.846 20.703 1.00 93.75 94 ASP A N 1
ATOM 683 C CA . ASP A 1 94 ? -1.659 -2.375 21.507 1.00 93.75 94 ASP A CA 1
ATOM 684 C C . ASP A 1 94 ? -0.495 -1.374 21.507 1.00 93.75 94 ASP A C 1
ATOM 686 O O . ASP A 1 94 ? 0.196 -1.200 20.503 1.00 93.75 94 ASP A O 1
ATOM 690 N N . ARG A 1 95 ? -0.252 -0.725 22.652 1.00 90.56 95 ARG A N 1
ATOM 691 C CA . ARG A 1 95 ? 0.823 0.271 22.792 1.00 90.56 95 ARG A CA 1
ATOM 692 C C . ARG A 1 95 ? 2.224 -0.339 22.723 1.00 90.56 95 ARG A C 1
ATOM 694 O O . ARG A 1 95 ? 3.187 0.408 22.566 1.00 90.56 95 ARG A O 1
ATOM 701 N N . GLN A 1 96 ? 2.358 -1.657 22.861 1.00 92.12 96 GLN A N 1
ATOM 702 C CA . GLN A 1 96 ? 3.630 -2.361 22.708 1.00 92.12 96 GLN A CA 1
ATOM 703 C C . GLN A 1 96 ? 4.004 -2.574 21.229 1.00 92.12 96 GLN A C 1
ATOM 705 O O . GLN A 1 96 ? 5.168 -2.845 20.936 1.00 92.12 96 GLN A O 1
ATOM 710 N N . ALA A 1 97 ? 3.057 -2.400 20.301 1.00 87.88 97 ALA A N 1
ATOM 711 C CA . ALA A 1 97 ? 3.261 -2.494 18.857 1.00 87.88 97 ALA A CA 1
ATOM 712 C C . ALA A 1 97 ? 2.881 -1.161 18.182 1.00 87.88 97 ALA A C 1
ATOM 714 O O . ALA A 1 97 ? 1.793 -1.050 17.609 1.00 87.88 97 ALA A O 1
ATOM 715 N N . PRO A 1 98 ? 3.739 -0.126 18.279 1.00 90.38 98 PRO A N 1
ATOM 716 C CA . PRO A 1 98 ? 3.361 1.222 17.895 1.00 90.38 98 PRO A CA 1
ATOM 717 C C . PRO A 1 98 ? 3.087 1.354 16.397 1.00 90.38 98 PRO A C 1
ATOM 719 O O . PRO A 1 98 ? 3.857 0.875 15.564 1.00 90.38 98 PRO A O 1
ATOM 722 N N . ILE A 1 99 ? 2.004 2.059 16.072 1.00 94.00 99 ILE A N 1
ATOM 723 C CA . ILE A 1 99 ? 1.624 2.435 14.706 1.00 94.00 99 ILE A CA 1
ATOM 724 C C . ILE A 1 99 ? 1.657 3.960 14.621 1.00 94.00 99 ILE A C 1
ATOM 726 O O . ILE A 1 99 ? 1.165 4.637 15.524 1.00 94.00 99 ILE A O 1
ATOM 730 N N . SER A 1 100 ? 2.247 4.507 13.555 1.00 92.12 100 SER A N 1
ATOM 731 C CA . SER A 1 100 ? 2.311 5.962 13.369 1.00 92.12 100 SER A CA 1
ATOM 732 C C . SER A 1 100 ? 0.916 6.563 13.225 1.00 92.12 100 SER A C 1
ATOM 734 O O . SER A 1 100 ? 0.056 5.999 12.545 1.00 92.12 100 SER A O 1
ATOM 736 N N . ASP A 1 101 ? 0.718 7.717 13.860 1.00 93.19 101 ASP A N 1
ATOM 737 C CA . ASP A 1 101 ? -0.467 8.580 13.749 1.00 93.19 101 ASP A CA 1
ATOM 738 C C . ASP A 1 101 ? -1.804 7.947 14.157 1.00 93.19 101 ASP A C 1
ATOM 740 O O . ASP A 1 101 ? -2.845 8.594 14.037 1.00 93.19 101 ASP A O 1
ATOM 744 N N . VAL A 1 102 ? -1.792 6.712 14.670 1.00 96.69 102 VAL A N 1
ATOM 745 C CA . VAL A 1 102 ? -2.991 5.986 15.095 1.00 96.69 102 VAL A CA 1
ATOM 746 C C . VAL A 1 102 ? -3.749 6.750 16.174 1.00 96.69 102 VAL A C 1
ATOM 748 O O . VAL A 1 102 ? -3.156 7.262 17.123 1.00 96.69 102 VAL A O 1
ATOM 751 N N . ASP A 1 103 ? -5.071 6.808 16.045 1.00 96.00 103 ASP A N 1
ATOM 752 C CA . ASP A 1 103 ? -5.944 7.209 17.140 1.00 96.00 103 ASP A CA 1
ATOM 753 C C . ASP A 1 103 ? -6.086 6.021 18.109 1.00 96.00 103 ASP A C 1
ATOM 755 O O . ASP A 1 103 ? -6.728 5.021 17.772 1.00 96.00 103 ASP A O 1
ATOM 759 N N . PRO A 1 104 ? -5.519 6.093 19.328 1.00 95.56 104 PRO A N 1
ATOM 760 C CA . PRO A 1 104 ? -5.568 4.986 20.278 1.00 95.56 104 PRO A CA 1
ATOM 761 C C . PRO A 1 104 ? -6.975 4.739 20.847 1.00 95.56 104 PRO A C 1
ATOM 763 O O . PRO A 1 104 ? -7.162 3.768 21.583 1.00 95.56 104 PRO A O 1
ATOM 766 N N . THR A 1 105 ? -7.941 5.622 20.572 1.00 95.38 105 THR A N 1
ATOM 767 C CA . THR A 1 105 ? -9.342 5.489 20.996 1.00 95.38 105 THR A CA 1
ATOM 768 C C . THR A 1 105 ? -10.202 4.741 19.978 1.00 95.38 105 THR A C 1
ATOM 770 O O . THR A 1 105 ? -11.307 4.313 20.316 1.00 95.38 105 THR A O 1
ATOM 773 N N . GLN A 1 106 ? -9.694 4.536 18.759 1.00 97.00 106 GLN A N 1
ATOM 774 C CA . GLN A 1 106 ? -10.389 3.822 17.691 1.00 97.00 106 GLN A CA 1
ATOM 775 C C . GLN A 1 106 ? -9.971 2.345 17.640 1.00 97.00 106 GLN A C 1
ATOM 777 O O . GLN A 1 106 ? -8.840 1.993 17.994 1.00 97.00 106 GLN A O 1
ATOM 782 N N . PRO A 1 107 ? -10.869 1.448 17.200 1.00 97.19 107 PRO A N 1
ATOM 783 C CA . PRO A 1 107 ? -10.522 0.051 16.988 1.00 97.19 107 PRO A CA 1
ATOM 784 C C . PRO A 1 107 ? -9.545 -0.123 15.817 1.00 97.19 107 PRO A C 1
ATOM 786 O O . PRO A 1 107 ? -9.612 0.581 14.810 1.00 97.19 107 PRO A O 1
ATOM 789 N N . ILE A 1 108 ? -8.689 -1.136 15.930 1.00 97.88 108 ILE A N 1
ATOM 790 C CA . ILE A 1 108 ? -7.818 -1.622 14.857 1.00 97.88 108 ILE A CA 1
ATOM 791 C C . ILE A 1 108 ? -8.435 -2.874 14.253 1.00 97.88 108 ILE A C 1
ATOM 793 O O . ILE A 1 108 ? -8.862 -3.768 14.987 1.00 97.88 108 ILE A O 1
ATOM 797 N N . PHE A 1 109 ? -8.445 -2.966 12.928 1.00 98.44 109 PHE A N 1
ATOM 798 C CA . PHE A 1 109 ? -8.968 -4.124 12.212 1.00 98.44 109 PHE A CA 1
ATOM 799 C C . PHE A 1 109 ? -7.820 -4.916 11.608 1.00 98.44 109 PHE A C 1
ATOM 801 O O . PHE A 1 109 ? -7.065 -4.397 10.789 1.00 98.44 109 PHE A O 1
ATOM 808 N N . ASP A 1 110 ? -7.684 -6.175 12.018 1.00 98.44 110 ASP A N 1
ATOM 809 C CA . ASP A 1 110 ? -6.683 -7.060 11.433 1.00 98.44 110 ASP A CA 1
ATOM 810 C C . ASP A 1 110 ? -7.063 -7.378 9.979 1.00 98.44 110 ASP A C 1
ATOM 812 O O . ASP A 1 110 ? -8.232 -7.611 9.654 1.00 98.44 110 ASP A O 1
ATOM 816 N N . ILE A 1 111 ? -6.063 -7.401 9.105 1.00 98.69 111 ILE A N 1
ATOM 817 C CA . ILE A 1 111 ? -6.205 -7.743 7.691 1.00 98.69 111 ILE A CA 1
ATOM 818 C C . ILE A 1 111 ? -5.210 -8.834 7.309 1.00 98.69 111 ILE A C 1
ATOM 820 O O . ILE A 1 111 ? -4.143 -8.979 7.915 1.00 98.69 111 ILE A O 1
ATOM 824 N N . ARG A 1 112 ? -5.574 -9.634 6.310 1.00 98.56 112 ARG A N 1
ATOM 825 C CA . ARG A 1 112 ? -4.712 -10.683 5.757 1.00 98.56 112 ARG A CA 1
ATOM 826 C C . ARG A 1 112 ? -5.011 -10.922 4.289 1.00 98.56 112 ARG A C 1
ATOM 828 O O . ARG A 1 112 ? -6.118 -10.638 3.836 1.00 98.56 112 ARG A O 1
ATOM 835 N N . GLY A 1 113 ? -4.073 -11.540 3.590 1.00 98.19 113 GLY A N 1
ATOM 836 C CA . GLY A 1 113 ? -4.288 -11.982 2.222 1.00 98.19 113 GLY A CA 1
ATOM 837 C C . GLY A 1 113 ? -2.984 -12.192 1.477 1.00 98.19 113 GLY A C 1
ATOM 838 O O . GLY A 1 113 ? -2.017 -12.701 2.050 1.00 98.19 113 GLY A O 1
ATOM 839 N N . SER A 1 114 ? -2.978 -11.806 0.207 1.00 98.25 114 SER A N 1
ATOM 840 C CA . SER A 1 114 ? -1.839 -11.960 -0.686 1.00 98.25 114 SER A CA 1
ATOM 841 C C . SER A 1 114 ? -1.656 -10.724 -1.566 1.00 98.25 114 SER A C 1
ATOM 843 O O . SER A 1 114 ? -2.603 -9.973 -1.794 1.00 98.25 114 SER A O 1
ATOM 845 N N . TYR A 1 115 ? -0.426 -10.468 -2.004 1.00 98.19 115 TYR A N 1
ATOM 846 C CA . TYR A 1 115 ? -0.132 -9.462 -3.027 1.00 98.19 115 TYR A CA 1
ATOM 847 C C . TYR A 1 115 ? 1.203 -9.746 -3.717 1.00 98.19 115 TYR A C 1
ATOM 849 O O . TYR A 1 115 ? 2.063 -10.462 -3.188 1.00 98.19 115 TYR A O 1
ATOM 857 N N . LEU A 1 116 ? 1.393 -9.133 -4.881 1.00 97.88 116 LEU A N 1
ATOM 858 C CA . LEU A 1 116 ? 2.661 -9.044 -5.588 1.00 97.88 116 LEU A CA 1
ATOM 859 C C . LEU A 1 116 ? 3.209 -7.620 -5.446 1.00 97.88 116 LEU A C 1
ATOM 861 O O . LEU A 1 116 ? 2.612 -6.657 -5.927 1.00 97.88 116 LEU A O 1
ATOM 865 N N . LEU A 1 117 ? 4.342 -7.475 -4.761 1.00 97.69 117 LEU A N 1
ATOM 866 C CA . LEU A 1 117 ? 5.018 -6.189 -4.620 1.00 97.69 117 LEU A CA 1
ATOM 867 C C . LEU A 1 117 ? 5.961 -5.982 -5.797 1.00 97.69 117 LEU A C 1
ATOM 869 O O . LEU A 1 117 ? 6.903 -6.754 -5.964 1.00 97.69 117 LEU A O 1
ATOM 873 N N . TYR A 1 118 ? 5.749 -4.916 -6.555 1.00 97.94 118 TYR A N 1
ATOM 874 C CA . TYR A 1 118 ? 6.718 -4.395 -7.508 1.00 97.94 118 TYR A CA 1
ATOM 875 C C . TYR A 1 118 ? 7.621 -3.382 -6.818 1.00 97.94 118 TYR A C 1
ATOM 877 O O . TYR A 1 118 ? 7.140 -2.513 -6.097 1.00 97.94 118 TYR A O 1
ATOM 885 N N . GLN A 1 119 ? 8.921 -3.477 -7.075 1.00 96.94 119 GLN A N 1
ATOM 886 C CA . GLN A 1 119 ? 9.919 -2.476 -6.720 1.00 96.94 119 GLN A CA 1
ATOM 887 C C . GLN A 1 119 ? 10.659 -2.070 -7.994 1.00 96.94 119 GLN A C 1
ATOM 889 O O . GLN A 1 119 ? 11.466 -2.837 -8.520 1.00 96.94 119 GLN A O 1
ATOM 894 N N . CYS A 1 120 ? 10.388 -0.870 -8.492 1.00 97.31 120 CYS A N 1
ATOM 895 C CA . CYS A 1 120 ? 10.893 -0.374 -9.766 1.00 97.31 120 CYS A CA 1
ATOM 896 C C . CYS A 1 120 ? 11.970 0.689 -9.563 1.00 97.31 120 CYS A C 1
ATOM 898 O O . CYS A 1 120 ? 11.800 1.596 -8.756 1.00 97.31 120 CYS A O 1
ATOM 900 N N . SER A 1 121 ? 13.061 0.603 -10.320 1.00 95.88 121 SER A N 1
ATOM 901 C CA . SER A 1 121 ? 14.043 1.690 -10.472 1.00 95.88 121 SER A CA 1
ATOM 902 C C . SER A 1 121 ? 13.604 2.651 -11.586 1.00 95.88 121 SER A C 1
ATOM 904 O O . SER A 1 121 ? 12.773 2.251 -12.404 1.00 95.88 121 SER A O 1
ATOM 906 N N . PRO A 1 122 ? 14.135 3.885 -11.685 1.00 95.62 122 PRO A N 1
ATOM 907 C CA . PRO A 1 122 ? 13.716 4.822 -12.720 1.00 95.62 122 PRO A CA 1
ATOM 908 C C . PRO A 1 122 ? 13.994 4.251 -14.108 1.00 95.62 122 PRO A C 1
ATOM 910 O O . PRO A 1 122 ? 15.013 3.583 -14.332 1.00 95.62 122 PRO A O 1
ATOM 913 N N . ALA A 1 123 ? 13.079 4.521 -15.028 1.00 94.00 123 ALA A N 1
ATOM 914 C CA . ALA A 1 123 ? 13.216 4.134 -16.417 1.00 94.00 123 ALA A CA 1
ATOM 915 C C . ALA A 1 123 ? 14.285 5.012 -17.087 1.00 94.00 123 ALA A C 1
ATOM 917 O O . ALA A 1 123 ? 14.301 6.233 -16.929 1.00 94.00 123 ALA A O 1
ATOM 918 N N . TYR A 1 124 ? 15.196 4.401 -17.839 1.00 92.69 124 TYR A N 1
ATOM 919 C CA . TYR A 1 124 ? 16.204 5.110 -18.615 1.00 92.69 124 TYR A CA 1
ATOM 920 C C . TYR A 1 124 ? 16.488 4.408 -19.941 1.00 92.69 124 TYR A C 1
ATOM 922 O O . TYR A 1 124 ? 16.433 3.184 -20.070 1.00 92.69 124 TYR A O 1
ATOM 930 N N . SER A 1 125 ? 16.879 5.216 -20.921 1.00 92.25 125 SER A N 1
ATOM 931 C CA . SER A 1 125 ? 17.453 4.769 -22.184 1.00 92.25 125 SER A CA 1
ATOM 932 C C . SER A 1 125 ? 18.627 5.678 -22.524 1.00 92.25 125 SER A C 1
ATOM 934 O O . SER A 1 125 ? 18.466 6.895 -22.623 1.00 92.25 125 SER A O 1
ATOM 936 N N . SER A 1 126 ? 19.817 5.104 -22.681 1.00 90.69 126 SER A N 1
ATOM 937 C CA . SER A 1 126 ? 21.050 5.828 -22.988 1.00 90.69 126 SER A CA 1
ATOM 938 C C . SER A 1 126 ? 21.926 5.042 -23.969 1.00 90.69 126 SER A C 1
ATOM 940 O O . SER A 1 126 ? 21.673 3.879 -24.279 1.00 90.69 126 SER A O 1
ATOM 942 N N . ALA A 1 127 ? 23.004 5.667 -24.451 1.00 88.31 127 ALA A N 1
ATOM 943 C CA . ALA A 1 127 ? 23.968 5.002 -25.331 1.00 88.31 127 ALA A CA 1
ATOM 944 C C . ALA A 1 127 ? 24.666 3.793 -24.672 1.00 88.31 127 ALA A C 1
ATOM 946 O O . ALA A 1 127 ? 25.161 2.917 -25.375 1.00 88.31 127 ALA A O 1
ATOM 947 N N . SER A 1 128 ? 24.713 3.739 -23.336 1.00 87.25 128 SER A N 1
ATOM 948 C CA . SER A 1 128 ? 25.340 2.652 -22.576 1.00 87.25 128 SER A CA 1
ATOM 949 C C . SER A 1 128 ? 24.370 1.528 -22.197 1.00 87.25 128 SER A C 1
ATOM 951 O O . SER A 1 128 ? 24.789 0.569 -21.554 1.00 87.25 128 SER A O 1
ATOM 953 N N . GLY A 1 129 ? 23.086 1.642 -22.551 1.00 89.56 129 GLY A N 1
ATOM 954 C CA . GLY A 1 129 ? 22.070 0.627 -22.281 1.00 89.56 129 GLY A CA 1
ATOM 955 C C . GLY A 1 129 ? 20.692 1.214 -21.984 1.00 89.56 129 GLY A C 1
ATOM 956 O O . GLY A 1 129 ? 20.499 2.426 -21.916 1.00 89.56 129 GLY A O 1
ATOM 957 N N . SER A 1 130 ? 19.725 0.330 -21.776 1.00 92.50 130 SER A N 1
ATOM 958 C CA . SER A 1 130 ? 18.344 0.674 -21.446 1.00 92.50 130 SER A CA 1
ATOM 959 C C . SER A 1 130 ? 17.800 -0.340 -20.450 1.00 92.50 130 SER A C 1
ATOM 961 O O . SER A 1 130 ? 18.136 -1.521 -20.542 1.00 92.50 130 SER A O 1
ATOM 963 N N . ASN A 1 131 ? 16.973 0.119 -19.514 1.00 93.31 131 ASN A N 1
ATOM 964 C CA . ASN A 1 131 ? 16.177 -0.747 -18.640 1.00 93.31 131 ASN A CA 1
ATOM 965 C C . ASN A 1 131 ? 14.668 -0.625 -18.924 1.00 93.31 131 ASN A C 1
ATOM 967 O O . ASN A 1 131 ? 13.858 -1.104 -18.132 1.00 93.31 131 ASN A O 1
ATOM 971 N N . LEU A 1 132 ? 14.282 0.021 -20.033 1.00 92.56 132 LEU A N 1
ATOM 972 C CA . LEU A 1 132 ? 12.878 0.199 -20.404 1.00 92.56 132 LEU A CA 1
ATOM 973 C C . LEU A 1 132 ? 12.164 -1.155 -20.487 1.00 92.56 132 LEU A C 1
ATOM 975 O O . LEU A 1 132 ? 12.581 -2.038 -21.235 1.00 92.56 132 LEU A O 1
ATOM 979 N N . GLY A 1 133 ? 11.080 -1.303 -19.723 1.00 93.00 133 GLY A N 1
ATOM 980 C CA . GLY A 1 133 ? 10.289 -2.535 -19.685 1.00 93.00 133 GLY A CA 1
ATOM 981 C C . GLY A 1 133 ? 10.938 -3.691 -18.916 1.00 93.00 133 GLY A C 1
ATOM 982 O O . GLY A 1 133 ? 10.429 -4.803 -18.989 1.00 93.00 133 GLY A O 1
ATOM 983 N N . ALA A 1 134 ? 12.033 -3.450 -18.190 1.00 96.31 134 ALA A N 1
ATOM 984 C CA . ALA A 1 134 ? 12.738 -4.452 -17.384 1.00 96.31 134 ALA A CA 1
ATOM 985 C C . ALA A 1 134 ? 13.361 -3.840 -16.111 1.00 96.31 134 ALA A C 1
ATOM 987 O O . ALA A 1 134 ? 14.375 -4.308 -15.602 1.00 96.31 134 ALA A O 1
ATOM 988 N N . ASN A 1 135 ? 12.789 -2.749 -15.600 1.00 96.50 135 ASN A N 1
ATOM 989 C CA . ASN A 1 135 ? 13.343 -1.963 -14.495 1.00 96.50 135 ASN A CA 1
ATOM 990 C C . ASN A 1 135 ? 12.780 -2.330 -13.113 1.00 96.50 135 ASN A C 1
ATOM 992 O O . ASN A 1 135 ? 13.064 -1.614 -12.148 1.00 96.50 135 ASN A O 1
ATOM 996 N N . CYS A 1 136 ? 12.010 -3.417 -12.995 1.00 97.50 136 CYS A N 1
ATOM 997 C CA . CYS A 1 136 ? 11.380 -3.816 -11.739 1.00 97.50 136 CYS A CA 1
ATOM 998 C C . CYS A 1 136 ? 11.812 -5.191 -11.231 1.00 97.50 136 CYS A C 1
ATOM 1000 O O . CYS A 1 136 ? 12.108 -6.128 -11.978 1.00 97.50 136 CYS A O 1
ATOM 1002 N N . TYR A 1 137 ? 11.761 -5.303 -9.910 1.00 96.88 137 TYR A N 1
ATOM 1003 C CA . TYR A 1 137 ? 11.755 -6.551 -9.171 1.00 96.88 137 TYR A CA 1
ATOM 1004 C C . TYR A 1 137 ? 10.350 -6.852 -8.673 1.00 96.88 137 TYR A C 1
ATOM 1006 O O . TYR A 1 137 ? 9.619 -5.923 -8.330 1.00 96.88 137 TYR A O 1
ATOM 1014 N N . THR A 1 138 ? 9.998 -8.132 -8.573 1.00 97.56 138 THR A N 1
ATOM 1015 C CA . THR A 1 138 ? 8.763 -8.547 -7.903 1.00 97.56 138 THR A CA 1
ATOM 1016 C C . THR A 1 138 ? 9.029 -9.462 -6.719 1.00 97.56 138 THR A C 1
ATOM 1018 O O . THR A 1 138 ? 9.945 -10.289 -6.747 1.00 97.56 138 THR A O 1
ATOM 1021 N N . TYR A 1 139 ? 8.208 -9.312 -5.681 1.00 97.00 139 TYR A N 1
ATOM 1022 C CA . TYR A 1 139 ? 8.225 -10.120 -4.467 1.00 97.00 139 TYR A CA 1
ATOM 1023 C C . TYR A 1 139 ? 6.809 -10.621 -4.196 1.00 97.00 139 TYR A C 1
ATOM 1025 O O . TYR A 1 139 ? 5.883 -9.829 -4.025 1.00 97.00 139 TYR A O 1
ATOM 1033 N N . ALA A 1 140 ? 6.625 -11.940 -4.175 1.00 97.25 140 ALA A N 1
ATOM 1034 C CA . ALA A 1 140 ? 5.333 -12.528 -3.841 1.00 97.25 140 ALA A CA 1
ATOM 1035 C C . ALA A 1 140 ? 5.140 -12.549 -2.320 1.00 97.25 140 ALA A C 1
ATOM 1037 O O . ALA A 1 140 ? 5.982 -13.080 -1.598 1.00 97.25 140 ALA A O 1
ATOM 1038 N N . HIS A 1 141 ? 4.012 -12.043 -1.831 1.00 97.81 141 HIS A N 1
ATOM 1039 C CA . HIS A 1 141 ? 3.635 -12.070 -0.418 1.00 97.81 141 HIS A CA 1
ATOM 1040 C C . HIS A 1 141 ? 2.373 -12.928 -0.239 1.00 97.81 141 HIS A C 1
ATOM 1042 O O . HIS A 1 141 ? 1.284 -12.383 -0.088 1.00 97.81 141 HIS A O 1
ATOM 1048 N N . PRO A 1 142 ? 2.467 -14.271 -0.304 1.00 96.94 142 PRO A N 1
ATOM 1049 C CA . PRO A 1 142 ? 1.296 -15.154 -0.351 1.00 96.94 142 PRO A CA 1
ATOM 1050 C C . PRO A 1 142 ? 0.532 -15.265 0.976 1.00 96.94 142 PRO A C 1
ATOM 1052 O O . PRO A 1 142 ? -0.585 -15.783 0.992 1.00 96.94 142 PRO A O 1
ATOM 1055 N N . LYS A 1 143 ? 1.142 -14.871 2.100 1.00 97.19 143 LYS A N 1
ATOM 1056 C CA . LYS A 1 143 ? 0.554 -14.968 3.444 1.00 97.19 143 LYS A CA 1
ATOM 1057 C C . LYS A 1 143 ? 0.768 -13.673 4.219 1.00 97.19 143 LYS A C 1
ATOM 1059 O O . LYS A 1 143 ? 1.185 -13.686 5.379 1.00 97.19 143 LYS A O 1
ATOM 1064 N N . ALA A 1 144 ? 0.487 -12.551 3.568 1.00 98.25 144 ALA A N 1
ATOM 1065 C CA . ALA A 1 144 ? 0.610 -11.248 4.187 1.00 98.25 144 ALA A CA 1
ATOM 1066 C C . ALA A 1 144 ? -0.428 -11.059 5.300 1.00 98.25 144 ALA A C 1
ATOM 1068 O O . ALA A 1 144 ? -1.587 -11.468 5.183 1.00 98.25 144 ALA A O 1
ATOM 1069 N N . ALA A 1 145 ? -0.003 -10.404 6.374 1.00 98.19 145 ALA A N 1
ATOM 1070 C CA . ALA A 1 145 ? -0.868 -9.995 7.467 1.00 98.19 145 ALA A CA 1
ATOM 1071 C C . ALA A 1 145 ? -0.518 -8.578 7.915 1.00 98.19 145 ALA A C 1
ATOM 1073 O O . ALA A 1 145 ? 0.617 -8.112 7.766 1.00 98.19 145 ALA A O 1
ATOM 1074 N N . GLY A 1 146 ? -1.497 -7.898 8.490 1.00 97.38 146 GLY A N 1
ATOM 1075 C CA . GLY A 1 146 ? -1.304 -6.573 9.043 1.00 97.38 146 GLY A CA 1
ATOM 1076 C C . GLY A 1 146 ? -2.595 -5.989 9.575 1.00 97.38 146 GLY A C 1
ATOM 1077 O O . GLY A 1 146 ? -3.434 -6.716 10.109 1.00 97.38 146 GLY A O 1
ATOM 1078 N N . VAL A 1 147 ? -2.733 -4.673 9.472 1.00 98.12 147 VAL A N 1
ATOM 1079 C CA . VAL A 1 147 ? -3.826 -3.939 10.112 1.00 98.12 147 VAL A CA 1
ATOM 1080 C C . VAL A 1 147 ? -4.302 -2.764 9.267 1.00 98.12 147 VAL A C 1
ATOM 1082 O O . VAL A 1 147 ? -3.514 -2.148 8.548 1.00 98.12 147 VAL A O 1
ATOM 1085 N N . CYS A 1 148 ? -5.579 -2.430 9.418 1.00 98.19 148 CYS A N 1
ATOM 1086 C CA . CYS A 1 148 ? -6.137 -1.122 9.108 1.00 98.19 148 CYS A CA 1
ATOM 1087 C C . CYS A 1 148 ? -6.412 -0.365 10.409 1.00 98.19 148 CYS A C 1
ATOM 1089 O O . CYS A 1 148 ? -6.945 -0.929 11.372 1.00 98.19 148 CYS A O 1
ATOM 1091 N N . TRP A 1 149 ? -6.058 0.914 10.437 1.00 98.00 149 TRP A N 1
ATOM 1092 C CA . TRP A 1 149 ? -6.223 1.786 11.592 1.00 98.00 149 TRP A CA 1
ATOM 1093 C C . TRP A 1 149 ? -6.732 3.155 11.165 1.00 98.00 149 TRP A C 1
ATOM 1095 O O . TRP A 1 149 ? -6.503 3.597 10.037 1.00 98.00 149 TRP A O 1
ATOM 1105 N N . LYS A 1 150 ? -7.394 3.833 12.100 1.00 97.44 150 LYS A N 1
ATOM 1106 C CA . LYS A 1 150 ? -7.779 5.228 11.943 1.00 97.44 150 LYS A CA 1
ATOM 1107 C C . LYS A 1 150 ? -6.701 6.124 12.541 1.00 97.44 150 LYS A C 1
ATOM 1109 O O . LYS A 1 150 ? -6.166 5.816 13.608 1.00 97.44 150 LYS A O 1
ATOM 1114 N N . THR A 1 151 ? -6.350 7.199 11.855 1.00 96.44 151 THR A N 1
ATOM 1115 C CA . THR A 1 151 ? -5.426 8.212 12.355 1.00 96.44 151 THR A CA 1
ATOM 1116 C C . THR A 1 151 ? -6.144 9.152 13.317 1.00 96.44 151 THR A C 1
ATOM 1118 O O . THR A 1 151 ? -7.372 9.252 13.307 1.00 96.44 151 THR A O 1
ATOM 1121 N N . SER A 1 152 ? -5.381 9.914 14.100 1.00 95.19 152 SER A N 1
ATOM 1122 C CA . SER A 1 152 ? -5.921 10.976 14.967 1.00 95.19 152 SER A CA 1
ATOM 1123 C C . SER A 1 152 ? -6.645 12.099 14.201 1.00 95.19 152 SER A C 1
ATOM 1125 O O . SER A 1 152 ? -7.344 12.899 14.815 1.00 95.19 152 SER A O 1
ATOM 1127 N N . PHE A 1 153 ? -6.508 12.159 12.869 1.00 94.56 153 PHE A N 1
ATOM 1128 C CA . PHE A 1 153 ? -7.237 13.088 11.996 1.00 94.56 153 PHE A CA 1
ATOM 1129 C C . PHE A 1 153 ? -8.498 12.472 11.373 1.00 94.56 153 PHE A C 1
ATOM 1131 O O . PHE A 1 153 ? -9.231 13.158 10.667 1.00 94.56 153 PHE A O 1
ATOM 1138 N N . GLY A 1 154 ? -8.776 11.195 11.651 1.00 95.06 154 GLY A N 1
ATOM 1139 C CA . GLY A 1 154 ? -9.948 10.491 11.140 1.00 95.06 154 GLY A CA 1
ATOM 1140 C C . GLY A 1 154 ? -9.748 9.812 9.785 1.00 95.06 154 GLY A C 1
ATOM 1141 O O . GLY A 1 154 ? -10.712 9.260 9.266 1.00 95.06 154 GLY A O 1
ATOM 1142 N N . ASP A 1 155 ? -8.534 9.800 9.235 1.00 95.81 155 ASP A N 1
ATOM 1143 C CA . ASP A 1 155 ? -8.202 9.073 8.004 1.00 95.81 155 ASP A CA 1
ATOM 1144 C C . ASP A 1 155 ? -7.878 7.604 8.276 1.00 95.81 155 ASP A C 1
ATOM 1146 O O . ASP A 1 155 ? -7.369 7.254 9.335 1.00 95.81 155 ASP A O 1
ATOM 1150 N N . TRP A 1 156 ? -8.090 6.742 7.294 1.00 97.00 156 TRP A N 1
ATOM 1151 C CA . TRP A 1 156 ? -7.684 5.348 7.323 1.00 97.00 156 TRP A CA 1
ATOM 1152 C C . TRP A 1 156 ? -6.295 5.153 6.714 1.00 97.00 156 TRP A C 1
ATOM 1154 O O . TRP A 1 156 ? -5.973 5.668 5.638 1.00 97.00 156 TRP A O 1
ATOM 1164 N N . GLY A 1 157 ? -5.488 4.345 7.396 1.00 96.25 157 GLY A N 1
ATOM 1165 C CA . GLY A 1 157 ? -4.273 3.733 6.869 1.00 96.25 157 GLY A CA 1
ATOM 1166 C C . GLY A 1 157 ? -4.372 2.216 6.966 1.00 96.25 157 GLY A C 1
ATOM 1167 O O . GLY A 1 157 ? -4.972 1.691 7.905 1.00 96.25 157 GLY A O 1
ATOM 1168 N N . CYS A 1 158 ? -3.789 1.506 6.002 1.00 97.44 158 CYS A N 1
ATOM 1169 C CA . CYS A 1 158 ? -3.662 0.052 6.059 1.00 97.44 158 CYS A CA 1
ATOM 1170 C C . CYS A 1 158 ? -2.248 -0.363 5.657 1.00 97.44 158 CYS A C 1
ATOM 1172 O O . CYS A 1 158 ? -1.634 0.242 4.783 1.00 97.44 158 CYS A O 1
ATOM 1174 N N . SER A 1 159 ? -1.719 -1.407 6.287 1.00 97.00 159 SER A N 1
ATOM 1175 C CA . SER A 1 159 ? -0.403 -1.957 5.957 1.00 97.00 159 SER A CA 1
ATOM 1176 C C . SER A 1 159 ? -0.389 -3.455 6.208 1.00 97.00 159 SER A C 1
ATOM 1178 O O . SER A 1 159 ? -0.961 -3.918 7.196 1.00 97.00 159 SER A O 1
ATOM 1180 N N . MET A 1 160 ? 0.270 -4.208 5.326 1.00 97.19 160 MET A N 1
ATOM 1181 C CA . MET A 1 160 ? 0.518 -5.639 5.488 1.00 97.19 160 MET A CA 1
ATOM 1182 C C . MET A 1 160 ? 1.936 -6.000 5.080 1.00 97.19 160 MET A C 1
ATOM 1184 O O . MET A 1 160 ? 2.497 -5.450 4.136 1.00 97.19 160 MET A O 1
ATOM 1188 N N . SER A 1 161 ? 2.488 -7.011 5.738 1.00 95.88 161 SER A N 1
ATOM 1189 C CA . SER A 1 161 ? 3.775 -7.596 5.369 1.00 95.88 161 SER A CA 1
ATOM 1190 C C . SER A 1 161 ? 3.705 -9.115 5.437 1.00 95.88 161 SER A C 1
ATOM 1192 O O . SER A 1 161 ? 2.893 -9.681 6.171 1.00 95.88 161 SER A O 1
ATOM 1194 N N . ASP A 1 162 ? 4.569 -9.774 4.673 1.00 95.56 162 ASP A N 1
ATOM 1195 C CA . ASP A 1 162 ? 4.810 -11.210 4.792 1.00 95.56 162 ASP A CA 1
ATOM 1196 C C . ASP A 1 162 ? 6.273 -11.417 5.182 1.00 95.56 162 ASP A C 1
ATOM 1198 O O . ASP A 1 162 ? 7.179 -11.041 4.437 1.00 95.56 162 ASP A O 1
ATOM 1202 N N . ARG A 1 163 ? 6.507 -11.992 6.366 1.00 89.06 163 ARG A N 1
ATOM 1203 C CA . ARG A 1 163 ? 7.864 -12.275 6.863 1.00 89.06 163 ARG A CA 1
ATOM 1204 C C . ARG A 1 163 ? 8.543 -13.419 6.113 1.00 89.06 163 ARG A C 1
ATOM 1206 O O . ARG A 1 163 ? 9.756 -13.551 6.204 1.00 89.06 163 ARG A O 1
ATOM 1213 N N . ASN A 1 164 ? 7.768 -14.237 5.406 1.00 89.50 164 ASN A N 1
ATOM 1214 C CA . ASN A 1 164 ? 8.242 -15.366 4.615 1.00 89.50 164 ASN A CA 1
ATOM 1215 C C . ASN A 1 164 ? 7.906 -15.150 3.135 1.00 89.50 164 ASN A C 1
ATOM 1217 O O . ASN A 1 164 ? 7.511 -16.096 2.449 1.00 89.50 164 ASN A O 1
ATOM 1221 N N . HIS A 1 165 ? 8.016 -13.901 2.663 1.00 86.19 165 HIS A N 1
ATOM 1222 C CA . HIS A 1 165 ? 7.766 -13.574 1.265 1.00 86.19 165 HIS A CA 1
ATOM 1223 C C . HIS A 1 165 ? 8.609 -14.462 0.336 1.00 86.19 165 HIS A C 1
ATOM 1225 O O . HIS A 1 165 ? 9.704 -14.916 0.679 1.00 86.19 165 HIS A O 1
ATOM 1231 N N . GLY A 1 166 ? 8.074 -14.727 -0.852 1.00 84.75 166 GLY A N 1
ATOM 1232 C CA . GLY A 1 166 ? 8.721 -15.539 -1.869 1.00 84.75 166 GLY A CA 1
ATOM 1233 C C . GLY A 1 166 ? 10.030 -14.932 -2.373 1.00 84.75 166 GLY A C 1
ATOM 1234 O O . GLY A 1 166 ? 10.417 -13.808 -2.033 1.00 84.75 166 GLY A O 1
ATOM 1235 N N . GLY A 1 167 ? 10.710 -15.706 -3.219 1.00 87.12 167 GLY A N 1
ATOM 1236 C CA . GLY A 1 167 ? 11.896 -15.240 -3.926 1.00 87.12 167 GLY A CA 1
ATOM 1237 C C . GLY A 1 167 ? 11.605 -14.032 -4.820 1.00 87.12 167 GLY A C 1
ATOM 1238 O O . GLY A 1 167 ? 10.471 -13.789 -5.229 1.00 87.12 167 GLY A O 1
ATOM 1239 N N . GLN A 1 168 ? 12.663 -13.288 -5.121 1.00 93.75 168 GLN A N 1
ATOM 1240 C CA . GLN A 1 168 ? 12.625 -12.142 -6.020 1.00 93.75 168 GLN A CA 1
ATOM 1241 C C . GLN A 1 168 ? 12.626 -12.611 -7.483 1.00 93.75 168 GLN A C 1
ATOM 1243 O O . GLN A 1 168 ? 13.489 -13.406 -7.861 1.00 93.75 168 GLN A O 1
ATOM 1248 N N . THR A 1 169 ? 11.744 -12.059 -8.318 1.00 96.62 169 THR A N 1
ATOM 1249 C CA . THR A 1 169 ? 11.884 -12.135 -9.787 1.00 96.62 169 THR A CA 1
ATOM 1250 C C . THR A 1 169 ? 12.481 -10.831 -10.304 1.00 96.62 169 THR A C 1
ATOM 1252 O O . THR A 1 169 ? 12.182 -9.760 -9.772 1.00 96.62 169 THR A O 1
ATOM 1255 N N . ARG A 1 170 ? 13.369 -10.916 -11.299 1.00 96.62 170 ARG A N 1
ATOM 1256 C CA . ARG A 1 170 ? 14.120 -9.777 -11.843 1.00 96.62 170 ARG A CA 1
ATOM 1257 C C . ARG A 1 170 ? 13.732 -9.444 -13.268 1.00 96.62 170 ARG A C 1
ATOM 1259 O O . ARG A 1 170 ? 13.127 -10.273 -13.940 1.00 96.62 170 ARG A O 1
ATOM 1266 N N . ASP A 1 171 ? 14.114 -8.235 -13.676 1.00 96.00 171 ASP A N 1
ATOM 1267 C CA . ASP A 1 171 ? 13.976 -7.730 -15.040 1.00 96.00 171 ASP A CA 1
ATOM 1268 C C . ASP A 1 171 ? 12.521 -7.789 -15.531 1.00 96.00 171 ASP A C 1
ATOM 1270 O O . ASP A 1 171 ? 12.230 -8.122 -16.679 1.00 96.00 171 ASP A O 1
ATOM 1274 N N . VAL A 1 172 ? 11.590 -7.495 -14.619 1.00 97.19 172 VAL A N 1
ATOM 1275 C CA . VAL A 1 172 ? 10.150 -7.535 -14.875 1.00 97.19 172 VAL A CA 1
ATOM 1276 C C . VAL A 1 172 ? 9.702 -6.184 -15.424 1.00 97.19 172 VAL A C 1
ATOM 1278 O O . VAL A 1 172 ? 10.163 -5.130 -14.970 1.00 97.19 172 VAL A O 1
ATOM 1281 N N . ALA A 1 173 ? 8.784 -6.218 -16.387 1.00 97.31 173 ALA A N 1
ATOM 1282 C CA . ALA A 1 173 ? 8.129 -5.017 -16.881 1.00 97.31 173 ALA A CA 1
ATOM 1283 C C . ALA A 1 173 ? 7.338 -4.324 -15.759 1.00 97.31 173 ALA A C 1
ATOM 1285 O O . ALA A 1 173 ? 6.678 -5.011 -14.976 1.00 97.31 173 ALA A O 1
ATOM 1286 N N . PRO A 1 174 ? 7.368 -2.984 -15.670 1.00 97.00 174 PRO A N 1
ATOM 1287 C CA . PRO A 1 174 ? 6.536 -2.274 -14.712 1.00 97.00 174 PRO A CA 1
ATOM 1288 C C . PRO A 1 174 ? 5.045 -2.511 -14.974 1.00 97.00 174 PRO A C 1
ATOM 1290 O O . PRO A 1 174 ? 4.642 -2.628 -16.138 1.00 97.00 174 PRO A O 1
ATOM 1293 N N . PRO A 1 175 ? 4.209 -2.526 -13.923 1.00 96.94 175 PRO A N 1
ATOM 1294 C CA . PRO A 1 175 ? 2.767 -2.638 -14.083 1.00 96.94 175 PRO A CA 1
ATOM 1295 C C . PRO A 1 175 ? 2.217 -1.379 -14.764 1.00 96.94 175 PRO A C 1
ATOM 1297 O O . PRO A 1 175 ? 2.741 -0.280 -14.557 1.00 96.94 175 PRO A O 1
ATOM 1300 N N . GLN A 1 176 ? 1.178 -1.554 -15.580 1.00 94.50 176 GLN A N 1
ATOM 1301 C CA . GLN A 1 176 ? 0.566 -0.519 -16.425 1.00 94.50 176 GLN A CA 1
ATOM 1302 C C . GLN A 1 176 ? -0.867 -0.207 -15.999 1.00 94.50 176 GLN A C 1
ATOM 1304 O O . GLN A 1 176 ? -1.497 -1.076 -15.357 1.00 94.50 176 GLN A O 1
#

Secondary structure (DSSP, 8-state):
---------------------------PPPHHHHHTSPPPP--S-----SSSPPPHHHHHHHHHHHH--B-SSS-EEEEEEEEEEE-SS-B---TTS--TTB-TTSPBEEEEEEEEEEEEPPP-EETTEE-TT--EEEEEEEEEEEEEEEBTTS-EEEEEE-TT--PEEEEEPPP-

Sequence (176 aa):
MRIQRPAVCSLLGLCALALTSLAAAAQAESLGAKYGSREPTRCADTSDPASGAPSVEQASQYLKRTMEIEGGGPSLYLLEDLELQVAPRGRAYDRQAPISDVDPTQPIFDIRGSYLLYQCSPAYSSASGSNLGANCYTYAHPKAAGVCWKTSFGDWGCSMSDRNHGGQTRDVAPPQ